Protein AF-A0A7C5JIE6-F1 (afdb_monomer_lite)

pLDDT: mean 87.82, std 13.67, range [27.36, 98.5]

Foldseek 3Di:
DDDPDPQKDWPDDDQAEAAFFKDKTKMKGQAPQPFDWDWDFDDPFAFPDNFFDWDDDPGMIMGITIGHHRDQKDKRGWTFIDRPNDTDTDDIDIHGYHYDPDDPFDQQKDFPDKDFPDKDWDDPDPWKIKIKTKMKTFSMSCQSGDGNQFPDKGWPPWDDDHRIIITIIMTIHTD

Sequence (175 aa):
MRIFSTEIEYSFVPKQVYKNQVFPISFLSRSSLNGHIIFKFAGDKSPVLKTPVIINDGAKTFYTFYFKTDNPLFQIPSVTIDINGKDTILDSIEIPVKELPKRDNFSGVIASGLKIKSYQASVYDEKTNLVAMLIEAHDANLEDIYIPDALKDGIENIKRTGSRIEGNYYIVLPA

Secondary structure (DSSP, 8-state):
------SEEEEE--S-EETT-EEEEEEEE-S---S--EEEE-SS---SSSS-EEEEETTEEEEEEEEE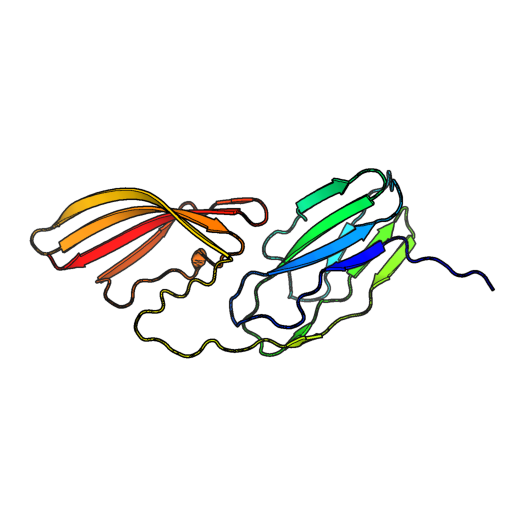--SSEEEPPPEEEEETTEEEEEPP-EEEEEPPPP-TT--S---SEEEEEEEEEEEEETTEEEEEEEEEEES--GGG---TT-SEEEEEEEEEETTEEEEEEEEEEE-

Radius of gyration: 20.32 Å; chains: 1; bounding box: 45×26×70 Å

Structure (mmCIF, N/CA/C/O backbone):
data_AF-A0A7C5JIE6-F1
#
_entry.id   AF-A0A7C5JIE6-F1
#
loop_
_atom_site.group_PDB
_atom_site.id
_atom_site.type_symbol
_atom_site.label_atom_id
_atom_site.label_alt_id
_atom_site.label_comp_id
_atom_site.label_asym_id
_atom_site.label_entity_id
_atom_site.label_seq_id
_atom_site.pdbx_PDB_ins_code
_atom_site.Cartn_x
_atom_site.Cartn_y
_atom_site.Cartn_z
_atom_site.occupancy
_atom_site.B_iso_or_equiv
_atom_site.auth_seq_id
_atom_site.auth_comp_id
_atom_site.auth_asym_id
_atom_site.auth_atom_id
_atom_site.pdbx_PDB_model_num
ATOM 1 N N . MET A 1 1 ? 20.794 -6.183 -39.414 1.00 32.38 1 MET A N 1
ATOM 2 C CA . MET A 1 1 ? 19.725 -6.325 -38.404 1.00 32.38 1 MET A CA 1
ATOM 3 C C . MET A 1 1 ? 20.275 -5.812 -37.077 1.00 32.38 1 MET A C 1
ATOM 5 O O . MET A 1 1 ? 21.081 -6.497 -36.468 1.00 32.38 1 MET A O 1
ATOM 9 N N . ARG A 1 2 ? 19.990 -4.556 -36.704 1.00 27.36 2 ARG A N 1
ATOM 10 C CA . ARG A 1 2 ? 20.431 -3.995 -35.415 1.00 27.36 2 ARG A CA 1
ATOM 11 C C . ARG A 1 2 ? 19.359 -4.319 -34.381 1.00 27.36 2 ARG A C 1
ATOM 13 O O . ARG A 1 2 ? 18.253 -3.804 -34.475 1.00 27.36 2 ARG A O 1
ATOM 20 N N . ILE A 1 3 ? 19.689 -5.207 -33.453 1.00 30.55 3 ILE A N 1
ATOM 21 C CA . ILE A 1 3 ? 18.894 -5.463 -32.255 1.00 30.55 3 ILE A CA 1
ATOM 22 C C . ILE A 1 3 ? 19.140 -4.255 -31.347 1.00 30.55 3 ILE A C 1
ATOM 24 O O . ILE A 1 3 ? 20.238 -4.105 -30.816 1.00 30.55 3 ILE A O 1
ATOM 28 N N . PHE A 1 4 ? 18.174 -3.344 -31.237 1.00 37.75 4 PHE A N 1
ATOM 29 C CA . PHE A 1 4 ? 18.199 -2.353 -30.166 1.00 37.75 4 PHE A CA 1
ATOM 30 C C . PHE A 1 4 ? 17.829 -3.104 -28.889 1.00 37.75 4 PHE A C 1
ATOM 32 O O . PHE A 1 4 ? 16.677 -3.493 -28.718 1.00 37.75 4 PHE A O 1
ATOM 39 N N . SER A 1 5 ? 18.805 -3.391 -28.027 1.00 46.41 5 SER A N 1
ATOM 40 C CA . SER A 1 5 ? 18.490 -3.811 -26.665 1.00 46.41 5 SER A CA 1
ATOM 41 C C . SER A 1 5 ? 17.765 -2.648 -25.996 1.00 46.41 5 SER A C 1
ATOM 43 O O . SER A 1 5 ? 18.334 -1.560 -25.908 1.00 46.41 5 SER A O 1
ATOM 45 N N . THR A 1 6 ? 16.525 -2.844 -25.562 1.00 58.75 6 THR A N 1
ATOM 46 C CA . THR A 1 6 ? 15.828 -1.879 -24.710 1.00 58.75 6 THR A CA 1
ATOM 47 C C . THR A 1 6 ? 16.687 -1.640 -23.469 1.00 58.75 6 THR A C 1
ATOM 49 O O . THR A 1 6 ? 16.952 -2.570 -22.710 1.00 58.75 6 THR A O 1
ATOM 52 N N . GLU A 1 7 ? 17.196 -0.416 -23.296 1.00 78.38 7 GLU A N 1
ATOM 53 C CA . GLU A 1 7 ? 18.089 -0.070 -22.176 1.00 78.38 7 GLU A CA 1
ATOM 54 C C . GLU A 1 7 ? 17.378 -0.175 -20.822 1.00 78.38 7 GLU A C 1
ATOM 56 O O . GLU A 1 7 ? 18.027 -0.379 -19.793 1.00 78.38 7 GLU A O 1
ATOM 61 N N . ILE A 1 8 ? 16.044 -0.095 -20.852 1.00 83.75 8 ILE A N 1
ATOM 62 C CA . ILE A 1 8 ? 15.164 -0.265 -19.706 1.00 83.75 8 ILE A CA 1
ATOM 63 C C . ILE A 1 8 ? 14.105 -1.316 -20.019 1.00 83.75 8 ILE A C 1
ATOM 65 O O . ILE A 1 8 ? 13.541 -1.339 -21.110 1.00 83.75 8 ILE A O 1
ATOM 69 N N . GLU A 1 9 ? 13.818 -2.168 -19.044 1.00 87.88 9 GLU A N 1
ATOM 70 C CA . GLU A 1 9 ? 12.799 -3.214 -19.121 1.00 87.88 9 GLU A CA 1
ATOM 71 C C . GLU A 1 9 ? 12.052 -3.347 -17.787 1.00 87.88 9 GLU A C 1
ATOM 73 O O . GLU A 1 9 ? 12.505 -2.853 -16.751 1.00 87.88 9 GLU A O 1
ATOM 78 N N . TYR A 1 10 ? 10.924 -4.055 -17.786 1.00 90.75 10 TYR A N 1
ATOM 79 C CA . TYR A 1 10 ? 10.286 -4.482 -16.543 1.00 90.75 10 TYR A CA 1
ATOM 80 C C . TYR A 1 10 ? 11.173 -5.500 -15.817 1.00 90.75 10 TYR A C 1
ATOM 82 O O . TYR A 1 10 ? 11.516 -6.541 -16.372 1.00 90.75 10 TYR A O 1
ATOM 90 N N . SER A 1 11 ? 11.509 -5.229 -14.556 1.00 93.38 11 SER A N 1
ATOM 91 C CA . SER A 1 11 ? 12.209 -6.182 -13.683 1.00 93.38 11 SER A CA 1
ATOM 92 C C . SER A 1 11 ? 11.286 -6.873 -12.694 1.00 93.38 11 SER A C 1
ATOM 94 O O . SER A 1 11 ? 11.558 -8.003 -12.290 1.00 93.38 11 SER A O 1
ATOM 96 N N . PHE A 1 12 ? 10.180 -6.223 -12.330 1.00 95.06 12 PHE A N 1
ATOM 97 C CA . PHE A 1 12 ? 9.146 -6.827 -11.508 1.00 95.06 12 PHE A CA 1
ATOM 98 C C . PHE A 1 12 ? 7.767 -6.288 -11.877 1.00 95.06 12 PHE A C 1
ATOM 100 O O . PHE A 1 12 ? 7.527 -5.080 -11.847 1.00 95.06 12 PHE A O 1
ATOM 107 N N . VAL A 1 13 ? 6.854 -7.212 -12.167 1.00 94.62 13 VAL A N 1
ATOM 108 C CA . VAL A 1 13 ? 5.422 -6.958 -12.328 1.00 94.62 13 VAL A CA 1
ATOM 109 C C . VAL A 1 13 ? 4.680 -8.072 -11.588 1.00 94.62 13 VAL A C 1
ATOM 111 O O . VAL A 1 13 ? 4.937 -9.250 -11.864 1.00 94.62 13 VAL A O 1
ATOM 114 N N . PRO A 1 14 ? 3.786 -7.757 -10.635 1.00 95.44 14 PRO A N 1
ATOM 115 C CA . PRO A 1 14 ? 3.019 -8.789 -9.960 1.00 95.44 14 PRO A CA 1
ATOM 116 C C . PRO A 1 14 ? 2.077 -9.470 -10.958 1.00 95.44 14 PRO A C 1
ATOM 118 O O . PRO A 1 14 ? 1.434 -8.818 -11.773 1.00 95.44 14 PRO A O 1
ATOM 121 N N . LYS A 1 15 ? 1.964 -10.799 -10.876 1.00 95.31 15 LYS A N 1
ATOM 122 C CA . LYS A 1 15 ? 1.050 -11.577 -11.736 1.00 95.31 15 LYS A CA 1
ATOM 123 C C . LYS A 1 15 ? -0.426 -11.365 -11.389 1.00 95.31 15 LYS A C 1
ATOM 125 O O . LYS A 1 15 ? -1.296 -11.681 -12.189 1.00 95.31 15 LYS A O 1
ATOM 130 N N . GLN A 1 16 ? -0.692 -10.921 -10.165 1.00 95.62 16 GLN A N 1
ATOM 131 C CA . GLN A 1 16 ? -2.011 -10.657 -9.607 1.00 95.62 16 GLN A CA 1
ATOM 132 C C . GLN A 1 16 ? -1.834 -9.758 -8.382 1.00 95.62 16 GLN A C 1
ATOM 134 O O . GLN A 1 16 ? -0.839 -9.889 -7.664 1.00 95.62 16 GLN A O 1
ATOM 139 N N . VAL A 1 17 ? -2.816 -8.905 -8.110 1.00 96.75 17 VAL A N 1
ATOM 140 C CA . VAL A 1 17 ? -2.904 -8.102 -6.882 1.00 96.75 17 VAL A CA 1
ATOM 141 C C . VAL A 1 17 ? -4.310 -8.196 -6.286 1.00 96.75 17 VAL A C 1
ATOM 143 O O . VAL A 1 17 ? -5.216 -8.766 -6.902 1.00 96.75 17 VAL A O 1
ATOM 146 N N . TYR A 1 18 ? -4.501 -7.672 -5.079 1.00 96.62 18 TYR A N 1
ATOM 147 C CA . TYR A 1 18 ? -5.815 -7.545 -4.455 1.00 96.62 18 TYR A CA 1
ATOM 148 C C . TYR A 1 18 ? -6.343 -6.113 -4.533 1.00 96.62 18 TYR A C 1
ATOM 150 O O . TYR A 1 18 ? -5.576 -5.153 -4.598 1.00 96.62 18 TYR A O 1
ATOM 158 N N . LYS A 1 19 ? -7.668 -5.969 -4.511 1.00 95.81 19 LYS A N 1
ATOM 159 C CA . LYS A 1 19 ? -8.341 -4.670 -4.449 1.00 95.81 19 LYS A CA 1
ATOM 160 C C . LYS A 1 19 ? -7.792 -3.851 -3.276 1.00 95.81 19 LYS A C 1
ATOM 162 O O . LYS A 1 19 ? -7.696 -4.372 -2.168 1.00 95.81 19 LYS A O 1
ATOM 167 N N . ASN A 1 20 ? -7.437 -2.593 -3.530 1.00 95.19 20 ASN A N 1
ATOM 168 C CA . ASN A 1 20 ? -6.828 -1.650 -2.580 1.00 95.19 20 ASN A CA 1
ATOM 169 C C . ASN A 1 20 ? -5.442 -2.038 -2.039 1.00 95.19 20 ASN A C 1
ATOM 171 O O . ASN A 1 20 ? -4.873 -1.281 -1.256 1.00 95.19 20 ASN A O 1
ATOM 175 N N . GLN A 1 21 ? -4.848 -3.145 -2.488 1.00 96.31 21 GLN A N 1
ATOM 176 C CA . GLN A 1 21 ? -3.467 -3.471 -2.155 1.00 96.31 21 GLN A CA 1
ATOM 177 C C . GLN A 1 21 ? -2.528 -2.404 -2.729 1.00 96.31 21 GLN A C 1
ATOM 179 O O . GLN A 1 21 ? -2.666 -2.009 -3.889 1.00 96.31 21 GLN A O 1
ATOM 184 N N . VAL A 1 22 ? -1.535 -1.986 -1.940 1.00 96.38 22 VAL A N 1
ATOM 185 C CA . VAL A 1 22 ? -0.382 -1.248 -2.463 1.00 96.38 22 VAL A CA 1
ATOM 186 C C . VAL A 1 22 ? 0.646 -2.256 -2.972 1.00 96.38 22 VAL A C 1
ATOM 188 O O . VAL A 1 22 ? 1.036 -3.171 -2.251 1.00 96.38 22 VAL A O 1
ATOM 191 N N . PHE A 1 23 ? 1.082 -2.119 -4.222 1.00 95.62 23 PHE A N 1
ATOM 192 C CA . PHE A 1 23 ? 2.005 -3.070 -4.846 1.00 95.62 23 PHE A CA 1
ATOM 193 C C . PHE A 1 23 ? 3.096 -2.373 -5.668 1.00 95.62 23 PHE A C 1
ATOM 195 O O . PHE A 1 23 ? 2.838 -1.323 -6.266 1.00 95.62 23 PHE A O 1
ATOM 202 N N . PRO A 1 24 ? 4.315 -2.942 -5.718 1.00 95.56 24 PRO A N 1
ATOM 203 C CA . PRO A 1 24 ? 5.405 -2.386 -6.501 1.00 95.56 24 PRO A CA 1
ATOM 204 C C . PRO A 1 24 ? 5.348 -2.833 -7.966 1.00 95.56 24 PRO A C 1
ATOM 206 O O . PRO A 1 24 ? 4.985 -3.966 -8.280 1.00 95.56 24 PRO A O 1
ATOM 209 N N . ILE A 1 25 ? 5.791 -1.952 -8.856 1.00 93.81 25 ILE A N 1
ATOM 210 C CA . ILE A 1 25 ? 6.228 -2.269 -10.217 1.00 93.81 25 ILE A CA 1
ATOM 211 C C . ILE A 1 25 ? 7.638 -1.704 -10.368 1.00 93.81 25 ILE A C 1
ATOM 213 O O . ILE A 1 25 ? 7.869 -0.523 -10.082 1.00 93.81 25 ILE A O 1
ATOM 217 N N . SER A 1 26 ? 8.572 -2.542 -10.813 1.00 94.00 26 SER A N 1
ATOM 218 C CA . SER A 1 26 ? 9.981 -2.174 -10.937 1.00 94.00 26 SER A CA 1
ATOM 219 C C . SER A 1 26 ? 10.455 -2.236 -12.381 1.00 94.00 26 SER A C 1
ATOM 221 O O . SER A 1 26 ? 10.139 -3.163 -13.130 1.00 94.00 26 SER A O 1
ATOM 223 N N . PHE A 1 27 ? 11.273 -1.254 -12.735 1.00 91.44 27 PHE A N 1
ATOM 224 C CA . PHE A 1 27 ? 11.960 -1.132 -14.013 1.00 91.44 27 PHE A CA 1
ATOM 225 C C . PHE A 1 27 ? 13.461 -1.269 -13.776 1.00 91.44 27 PHE A C 1
ATOM 227 O O . PHE A 1 27 ? 13.975 -0.763 -12.779 1.00 91.44 27 PHE A O 1
ATOM 234 N N . LEU A 1 28 ? 14.165 -1.965 -14.661 1.00 90.50 28 LEU A N 1
ATOM 235 C CA . LEU A 1 28 ? 15.612 -2.151 -14.612 1.00 90.50 28 LEU A CA 1
ATOM 236 C C . LEU A 1 28 ? 16.264 -1.415 -15.774 1.00 90.50 28 LEU A C 1
ATOM 238 O O . LEU A 1 28 ? 15.960 -1.714 -16.921 1.00 90.50 28 LEU A O 1
ATOM 242 N N . SER A 1 29 ? 17.205 -0.529 -15.458 1.00 87.50 29 SER A N 1
ATOM 243 C CA . SER A 1 29 ? 18.197 0.000 -16.393 1.00 87.50 29 SER A CA 1
ATOM 244 C C . SER A 1 29 ? 19.484 -0.818 -16.293 1.00 87.50 29 SER A C 1
ATOM 246 O O . SER A 1 29 ? 20.013 -0.989 -15.192 1.00 87.50 29 SER A O 1
ATOM 248 N N . ARG A 1 30 ? 19.993 -1.335 -17.420 1.00 77.69 30 ARG A N 1
ATOM 249 C CA . ARG A 1 30 ? 21.205 -2.190 -17.471 1.00 77.69 30 ARG A CA 1
ATOM 250 C C . ARG A 1 30 ? 22.501 -1.444 -17.798 1.00 77.69 30 ARG A C 1
ATOM 252 O O . ARG A 1 30 ? 23.564 -2.063 -17.827 1.00 77.69 30 ARG A O 1
ATOM 259 N N . SER A 1 31 ? 22.422 -0.148 -18.059 1.00 67.50 31 SER A N 1
ATOM 260 C CA . SER A 1 31 ? 23.573 0.722 -18.275 1.00 67.50 31 SER A CA 1
ATOM 261 C C . SER A 1 31 ? 23.658 1.757 -17.159 1.00 67.50 31 SER A C 1
ATOM 263 O O . SER A 1 31 ? 22.644 2.160 -16.581 1.00 67.50 31 SER A O 1
ATOM 265 N N . SER A 1 32 ? 24.882 2.221 -16.885 1.00 58.47 32 SER A N 1
ATOM 266 C CA . SER A 1 32 ? 25.133 3.458 -16.145 1.00 58.47 32 SER A CA 1
ATOM 267 C C . SER A 1 32 ? 24.602 4.634 -16.971 1.00 58.47 32 SER A C 1
ATOM 269 O O . SER A 1 32 ? 25.358 5.345 -17.640 1.00 58.47 32 SER A O 1
ATOM 271 N N . LEU A 1 33 ? 23.281 4.791 -17.015 1.00 60.06 33 LEU A N 1
ATOM 272 C CA . LEU A 1 33 ? 22.646 5.943 -17.623 1.00 60.06 33 LEU A CA 1
ATOM 273 C C . LEU A 1 33 ? 22.923 7.122 -16.695 1.00 60.06 33 LEU A C 1
ATOM 275 O O . LEU A 1 33 ? 22.199 7.367 -15.740 1.00 60.06 33 LEU A O 1
ATOM 279 N N . ASN A 1 34 ? 23.975 7.880 -17.004 1.00 52.69 34 ASN A N 1
ATOM 280 C CA . ASN A 1 34 ? 24.242 9.192 -16.403 1.00 52.69 34 ASN A CA 1
ATOM 281 C C . ASN A 1 34 ? 23.208 10.257 -16.848 1.00 52.69 34 ASN A C 1
ATOM 283 O O . ASN A 1 34 ? 23.457 11.452 -16.717 1.00 52.69 34 ASN A O 1
ATOM 287 N N . GLY A 1 35 ? 22.088 9.833 -17.441 1.00 54.56 35 GLY A N 1
ATOM 288 C CA . GLY A 1 35 ? 21.060 10.681 -18.031 1.00 54.56 35 GLY A CA 1
ATOM 289 C C . GLY A 1 35 ? 19.824 10.804 -17.145 1.00 54.56 35 GLY A C 1
ATOM 290 O O . GLY A 1 35 ? 19.541 9.958 -16.296 1.00 54.56 35 GLY A O 1
ATOM 291 N N . HIS A 1 36 ? 19.066 11.875 -17.366 1.00 63.53 36 HIS A N 1
ATOM 292 C CA . HIS A 1 36 ? 17.771 12.088 -16.732 1.00 63.53 36 HIS A CA 1
ATOM 293 C C . HIS A 1 36 ? 16.739 11.104 -17.290 1.00 63.53 36 HIS A C 1
ATOM 295 O O . HIS A 1 36 ? 16.263 11.290 -18.402 1.00 63.53 36 HIS A O 1
ATOM 301 N N . ILE A 1 37 ? 16.374 10.088 -16.506 1.00 74.62 37 ILE A N 1
ATOM 302 C CA . ILE A 1 37 ? 15.275 9.177 -16.837 1.00 74.62 37 ILE A CA 1
ATOM 303 C C . ILE A 1 37 ? 13.978 9.764 -16.291 1.00 74.62 37 ILE A C 1
ATOM 305 O O . ILE A 1 37 ? 13.812 9.908 -15.076 1.00 74.62 37 ILE A O 1
ATOM 309 N N . ILE A 1 38 ? 13.048 10.097 -17.182 1.00 78.88 38 ILE A N 1
ATOM 310 C CA . ILE A 1 38 ? 11.727 10.606 -16.807 1.00 78.88 38 ILE A CA 1
ATOM 311 C C . ILE A 1 38 ? 10.688 9.541 -17.130 1.00 78.88 38 ILE A C 1
ATOM 313 O O . ILE A 1 38 ? 10.534 9.161 -18.285 1.00 78.88 38 ILE A O 1
ATOM 317 N N . PHE A 1 39 ? 9.951 9.101 -16.111 1.00 81.75 39 PHE A N 1
ATOM 318 C CA . PHE A 1 39 ? 8.813 8.200 -16.263 1.00 81.75 39 PHE A CA 1
ATOM 319 C C . PHE A 1 39 ? 7.541 9.027 -16.431 1.00 81.75 39 PHE A C 1
ATOM 321 O O . PHE A 1 39 ? 7.144 9.754 -15.517 1.00 81.75 39 PHE A O 1
ATOM 328 N N . LYS A 1 40 ? 6.892 8.916 -17.590 1.00 82.12 40 LYS A N 1
ATOM 329 C CA . LYS A 1 40 ? 5.571 9.508 -17.829 1.00 82.12 40 LYS A CA 1
ATOM 330 C C . LYS A 1 40 ? 4.542 8.388 -17.899 1.00 82.12 40 LYS A C 1
ATOM 332 O O . LYS A 1 40 ? 4.607 7.562 -18.803 1.00 82.12 40 LYS A O 1
ATOM 337 N N . PHE A 1 41 ? 3.618 8.367 -16.944 1.00 80.25 41 PHE A N 1
ATOM 338 C CA . PHE A 1 41 ? 2.499 7.428 -16.911 1.00 80.25 41 PHE A CA 1
ATOM 339 C C . PHE A 1 41 ? 1.288 8.076 -17.587 1.00 80.25 41 PHE A C 1
ATOM 341 O O . PHE A 1 41 ? 0.885 9.174 -17.207 1.00 80.25 41 PHE A O 1
ATOM 348 N N . ALA A 1 42 ? 0.738 7.429 -18.613 1.00 69.12 42 ALA A N 1
ATOM 349 C CA . ALA A 1 42 ? -0.447 7.916 -19.316 1.00 69.12 42 ALA A CA 1
ATOM 350 C C . ALA A 1 42 ? -1.743 7.777 -18.483 1.00 69.12 42 ALA A C 1
ATOM 352 O O . ALA A 1 42 ? -1.948 6.777 -17.794 1.00 69.12 42 ALA A O 1
ATOM 353 N N . GLY A 1 43 ? -2.654 8.746 -18.624 1.00 68.31 43 GLY A N 1
ATOM 354 C CA . GLY A 1 43 ? -3.992 8.726 -18.017 1.00 68.31 43 GLY A CA 1
ATOM 355 C C . GLY A 1 43 ? -4.025 9.039 -16.516 1.00 68.31 43 GLY A C 1
ATOM 356 O O . GLY A 1 43 ? -3.072 9.570 -15.951 1.00 68.31 43 GLY A O 1
ATOM 357 N N . ASP A 1 44 ? -5.137 8.688 -15.865 1.00 70.12 44 ASP A N 1
ATOM 358 C CA . ASP A 1 44 ? -5.403 9.038 -14.456 1.00 70.12 44 ASP A CA 1
ATOM 359 C C . ASP A 1 44 ? -4.731 8.082 -13.453 1.00 70.12 44 ASP A C 1
ATOM 361 O O . ASP A 1 44 ? -4.728 8.316 -12.242 1.00 70.12 44 ASP A O 1
ATOM 365 N N . LYS A 1 45 ? -4.141 6.982 -13.941 1.00 73.62 45 LYS A N 1
ATOM 366 C CA . LYS A 1 45 ? -3.468 5.975 -13.113 1.00 73.62 45 LYS A CA 1
ATOM 367 C C . LYS A 1 45 ? -2.056 6.443 -12.767 1.00 73.62 45 LYS A C 1
ATOM 369 O O . LYS A 1 45 ? -1.088 6.115 -13.448 1.00 73.62 45 LYS A O 1
ATOM 374 N N . SER A 1 46 ? -1.947 7.203 -11.684 1.00 78.62 46 SER A N 1
ATOM 375 C CA . SER A 1 46 ? -0.664 7.648 -11.138 1.00 78.62 46 SER A CA 1
ATOM 376 C C . SER A 1 46 ? -0.171 6.733 -10.010 1.00 78.62 46 SER A C 1
ATOM 378 O O . SER A 1 46 ? -0.981 6.203 -9.246 1.00 78.62 46 SER A O 1
ATOM 380 N N . PRO A 1 47 ? 1.153 6.560 -9.860 1.00 88.25 47 PRO A N 1
ATOM 381 C CA . PRO A 1 47 ? 1.722 5.926 -8.679 1.00 88.25 47 PRO A CA 1
ATOM 382 C C . PRO A 1 47 ? 1.304 6.636 -7.379 1.00 88.25 47 PRO A C 1
ATOM 384 O O . PRO A 1 47 ? 1.171 7.860 -7.341 1.00 88.25 47 PRO A O 1
ATOM 387 N N . VAL A 1 48 ? 1.214 5.877 -6.284 1.00 90.06 48 VAL A N 1
ATOM 388 C CA . VAL A 1 48 ? 1.028 6.378 -4.909 1.00 90.06 48 VAL A CA 1
ATOM 389 C C . VAL A 1 48 ? 2.153 7.347 -4.526 1.00 90.06 48 VAL A C 1
ATOM 391 O O . VAL A 1 48 ? 1.927 8.331 -3.827 1.00 90.06 48 VAL A O 1
ATOM 394 N N . LEU A 1 49 ? 3.372 7.086 -5.009 1.00 84.56 49 LEU A N 1
ATOM 395 C CA . LEU A 1 49 ? 4.529 7.970 -4.872 1.00 84.56 49 LEU A CA 1
ATOM 396 C C . LEU A 1 49 ? 4.938 8.503 -6.242 1.00 84.56 49 LEU A C 1
ATOM 398 O O . LEU A 1 49 ? 5.342 7.730 -7.107 1.00 84.56 49 LEU A O 1
ATOM 402 N N . LYS A 1 50 ? 4.900 9.829 -6.422 1.00 83.94 50 LYS A N 1
ATOM 403 C CA . LYS A 1 50 ? 5.254 10.477 -7.699 1.00 83.94 50 LYS A CA 1
ATOM 404 C C . LYS A 1 50 ? 6.683 10.172 -8.159 1.00 83.94 50 LYS A C 1
ATOM 406 O O . LYS A 1 50 ? 6.952 10.191 -9.355 1.00 83.94 50 LYS A O 1
ATOM 411 N N . THR A 1 51 ? 7.591 9.915 -7.221 1.00 87.06 51 THR A N 1
ATOM 412 C CA . THR A 1 51 ? 8.985 9.568 -7.498 1.00 87.06 51 THR A CA 1
ATOM 413 C C . THR A 1 51 ? 9.246 8.094 -7.189 1.00 87.06 51 THR A C 1
ATOM 415 O O . THR A 1 51 ? 8.727 7.578 -6.193 1.00 87.06 51 THR A O 1
ATOM 418 N N . PRO A 1 52 ? 10.061 7.405 -8.006 1.00 91.31 52 PRO A N 1
ATOM 419 C CA . PRO A 1 52 ? 10.404 6.020 -7.740 1.00 91.31 52 PRO A CA 1
ATOM 420 C C . PRO A 1 52 ? 11.354 5.904 -6.552 1.00 91.31 52 PRO A C 1
ATOM 422 O O . PRO A 1 52 ? 12.169 6.790 -6.286 1.00 91.31 52 PRO A O 1
ATOM 425 N N . VAL A 1 53 ? 11.320 4.748 -5.899 1.00 93.06 53 VAL A N 1
ATOM 426 C CA . VAL A 1 53 ? 12.448 4.278 -5.096 1.00 93.06 53 VAL A CA 1
ATOM 427 C C . VAL A 1 53 ? 13.542 3.829 -6.054 1.00 93.06 53 VAL A C 1
ATOM 429 O O . VAL A 1 53 ? 13.296 2.979 -6.912 1.00 93.06 53 VAL A O 1
ATOM 432 N N . ILE A 1 54 ? 14.735 4.401 -5.903 1.00 91.94 54 ILE A N 1
ATOM 433 C CA . ILE A 1 54 ? 15.888 4.117 -6.758 1.00 91.94 54 ILE A CA 1
ATOM 434 C C . ILE A 1 54 ? 16.887 3.268 -5.977 1.00 91.94 54 ILE A C 1
ATOM 436 O O . ILE A 1 54 ? 17.328 3.668 -4.899 1.00 91.94 54 ILE A O 1
ATOM 440 N N . ILE A 1 55 ? 17.250 2.108 -6.523 1.00 91.06 55 ILE A N 1
ATOM 441 C CA . ILE A 1 55 ? 18.276 1.219 -5.963 1.00 91.06 55 ILE A CA 1
ATOM 442 C C . ILE A 1 55 ? 19.351 0.995 -7.022 1.00 91.06 55 ILE A C 1
ATOM 444 O O . ILE A 1 55 ? 19.046 0.562 -8.131 1.00 91.06 55 ILE A O 1
ATOM 448 N N . ASN A 1 56 ? 20.605 1.269 -6.667 1.00 90.69 56 ASN A N 1
ATOM 449 C CA . ASN A 1 56 ? 21.763 0.993 -7.514 1.00 90.69 56 ASN A CA 1
ATOM 450 C C . ASN A 1 56 ? 22.424 -0.315 -7.070 1.00 90.69 56 ASN A C 1
ATOM 452 O O . ASN A 1 56 ? 22.747 -0.472 -5.894 1.00 90.69 56 ASN A O 1
ATOM 456 N N . ASP A 1 57 ? 22.643 -1.222 -8.017 1.00 87.25 57 ASP A N 1
ATOM 457 C CA . ASP A 1 57 ? 23.293 -2.519 -7.827 1.00 87.25 57 ASP A CA 1
ATOM 458 C C . ASP A 1 57 ? 24.352 -2.723 -8.923 1.00 87.25 57 ASP A C 1
ATOM 460 O O . ASP A 1 57 ? 24.091 -3.234 -10.017 1.00 87.25 57 ASP A O 1
ATOM 464 N N . GLY A 1 58 ? 25.562 -2.223 -8.662 1.00 86.06 58 GLY A N 1
ATOM 465 C CA . GLY A 1 58 ? 26.649 -2.209 -9.639 1.00 86.06 58 GLY A CA 1
ATOM 466 C C . GLY A 1 58 ? 26.291 -1.394 -10.886 1.00 86.06 58 GLY A C 1
ATOM 467 O O . GLY A 1 58 ? 26.073 -0.190 -10.806 1.00 86.06 58 GLY A O 1
ATOM 468 N N . ALA A 1 59 ? 26.242 -2.055 -12.046 1.00 85.12 59 ALA A N 1
ATOM 469 C CA . ALA A 1 59 ? 25.879 -1.437 -13.328 1.00 85.12 59 ALA A CA 1
ATOM 470 C C . ALA A 1 59 ? 24.359 -1.370 -13.578 1.00 85.12 59 ALA A C 1
ATOM 472 O O . ALA A 1 59 ? 23.931 -0.948 -14.652 1.00 85.12 59 ALA A O 1
ATOM 473 N N . LYS A 1 60 ? 23.549 -1.836 -12.622 1.00 87.62 60 LYS A N 1
ATOM 474 C CA . LYS A 1 60 ? 22.093 -1.878 -12.723 1.00 87.62 60 LYS A CA 1
ATOM 475 C C . LYS A 1 60 ? 21.471 -0.816 -11.833 1.00 87.62 60 LYS A C 1
ATOM 477 O O . LYS A 1 60 ? 21.867 -0.663 -10.678 1.00 87.62 60 LYS A O 1
ATOM 482 N N . THR A 1 61 ? 20.432 -0.165 -12.336 1.00 89.69 61 THR A N 1
ATOM 483 C CA . THR A 1 61 ? 19.592 0.725 -11.530 1.00 89.69 61 THR A CA 1
ATOM 484 C C . THR A 1 61 ? 18.145 0.275 -11.613 1.00 89.69 61 THR A C 1
ATOM 486 O O . THR A 1 61 ? 17.600 0.082 -12.701 1.00 89.69 61 THR A O 1
ATOM 489 N N . PHE A 1 62 ? 17.520 0.109 -10.453 1.00 91.75 62 PHE A N 1
ATOM 490 C CA . PHE A 1 62 ? 16.119 -0.254 -10.315 1.00 91.75 62 PHE A CA 1
ATOM 491 C C . PHE A 1 62 ? 15.298 0.972 -9.941 1.00 91.75 62 PHE A C 1
ATOM 493 O O . PHE A 1 62 ? 15.606 1.649 -8.962 1.00 91.75 62 PHE A O 1
ATOM 500 N N . TYR A 1 63 ? 14.223 1.210 -10.684 1.00 92.19 63 TYR A N 1
ATOM 501 C CA . TYR A 1 63 ? 13.236 2.250 -10.411 1.00 92.19 63 TYR A CA 1
ATOM 502 C C . TYR A 1 63 ? 11.937 1.568 -10.011 1.00 92.19 63 TYR A C 1
ATOM 504 O O . TYR A 1 63 ? 11.327 0.886 -10.830 1.00 92.19 63 TYR A O 1
ATOM 512 N N . THR A 1 64 ? 11.521 1.717 -8.757 1.00 94.06 64 THR A N 1
ATOM 513 C CA . THR A 1 64 ? 10.310 1.070 -8.240 1.00 94.06 64 THR A CA 1
ATOM 514 C C . THR A 1 64 ? 9.248 2.101 -7.914 1.00 94.06 64 THR A C 1
ATOM 516 O O . THR A 1 64 ? 9.448 2.966 -7.062 1.00 94.06 64 THR A O 1
ATOM 519 N N . PHE A 1 65 ? 8.101 1.972 -8.567 1.00 93.44 65 PHE A N 1
ATOM 520 C CA . PHE A 1 65 ? 6.904 2.753 -8.292 1.00 93.44 65 PHE A CA 1
ATOM 521 C C . PHE A 1 65 ? 5.887 1.890 -7.556 1.00 93.44 65 PHE A C 1
ATOM 523 O O . PHE A 1 65 ? 5.803 0.687 -7.787 1.00 93.44 65 PHE A O 1
ATOM 530 N N . TYR A 1 66 ? 5.102 2.516 -6.685 1.00 94.19 66 TYR A N 1
ATOM 531 C CA . TYR A 1 66 ? 4.037 1.847 -5.945 1.00 94.19 66 TYR A CA 1
ATOM 532 C C . TYR A 1 66 ? 2.693 2.292 -6.486 1.00 94.19 66 TYR A C 1
ATOM 534 O O . TYR A 1 66 ? 2.478 3.484 -6.685 1.00 94.19 66 TYR A O 1
ATOM 542 N N . PHE A 1 67 ? 1.790 1.346 -6.693 1.00 93.88 67 PHE A N 1
ATOM 543 C CA . PHE A 1 67 ? 0.452 1.586 -7.212 1.00 93.88 67 PHE A CA 1
ATOM 544 C C . PHE A 1 67 ? -0.591 1.022 -6.259 1.00 93.88 67 PHE A C 1
ATOM 546 O O . PHE A 1 67 ? -0.294 0.157 -5.438 1.00 93.88 67 PHE A O 1
ATOM 553 N N . LYS A 1 68 ? -1.813 1.532 -6.387 1.00 94.19 68 LYS A N 1
ATOM 554 C CA . LYS A 1 68 ? -3.011 1.057 -5.701 1.00 94.19 68 LYS A CA 1
ATOM 555 C C . LYS A 1 68 ? -4.172 1.176 -6.675 1.00 94.19 68 LYS A C 1
ATOM 557 O O . LYS A 1 68 ? -4.239 2.140 -7.437 1.00 94.19 68 LYS A O 1
ATOM 562 N N . THR A 1 69 ? -5.070 0.201 -6.679 1.00 93.19 69 THR A N 1
ATOM 563 C CA . THR A 1 69 ? -6.263 0.259 -7.523 1.00 93.19 69 THR A CA 1
ATOM 564 C C . THR A 1 69 ? -7.413 -0.532 -6.918 1.00 93.19 69 THR A C 1
ATOM 566 O O . THR A 1 69 ? -7.207 -1.505 -6.190 1.00 93.19 69 THR A O 1
ATOM 569 N N . ASP A 1 70 ? -8.625 -0.109 -7.238 1.00 92.44 70 ASP A N 1
ATOM 570 C CA . ASP A 1 70 ? -9.875 -0.791 -6.934 1.00 92.44 70 ASP A CA 1
ATOM 571 C C . ASP A 1 70 ? -10.545 -1.388 -8.188 1.00 92.44 70 ASP A C 1
ATOM 573 O O . ASP A 1 70 ? -11.557 -2.084 -8.077 1.00 92.44 70 ASP A O 1
ATOM 577 N N . ASN A 1 71 ? -9.971 -1.139 -9.371 1.00 92.81 71 ASN A N 1
ATOM 578 C CA . ASN A 1 71 ? -10.454 -1.634 -10.653 1.00 92.81 71 ASN A CA 1
ATOM 579 C C . ASN A 1 71 ? -10.116 -3.131 -10.796 1.00 92.81 71 ASN A C 1
ATOM 581 O O . ASN A 1 71 ? -8.977 -3.502 -10.516 1.00 92.81 71 ASN A O 1
ATOM 585 N N . PRO A 1 72 ? -11.045 -3.991 -11.261 1.00 91.44 72 PRO A N 1
ATOM 586 C CA . PRO A 1 72 ? -10.810 -5.432 -11.434 1.00 91.44 72 PRO A CA 1
ATOM 587 C C . PRO A 1 72 ? -9.654 -5.786 -12.385 1.00 91.44 72 PRO A C 1
ATOM 589 O O . PRO A 1 72 ? -9.117 -6.894 -12.317 1.00 91.44 72 PRO A O 1
ATOM 592 N N . LEU A 1 73 ? -9.256 -4.862 -13.262 1.00 91.56 73 LEU A N 1
ATOM 593 C CA . LEU A 1 73 ? -8.112 -5.025 -14.148 1.00 91.56 73 LEU A CA 1
ATOM 594 C C . LEU A 1 73 ? -7.218 -3.786 -14.078 1.00 91.56 73 LEU A C 1
ATOM 596 O O . LEU A 1 73 ? -7.567 -2.688 -14.532 1.00 91.56 73 LEU A O 1
ATOM 600 N N . PHE A 1 74 ? -6.031 -3.956 -13.505 1.00 91.56 74 PHE A N 1
ATOM 601 C CA . PHE A 1 74 ? -5.031 -2.907 -13.518 1.00 91.56 74 PHE A CA 1
ATOM 602 C C . PHE A 1 74 ? -4.248 -2.987 -14.820 1.00 91.56 74 PHE A C 1
ATOM 604 O O . PHE A 1 74 ? -3.731 -4.033 -15.183 1.00 91.56 74 PHE A O 1
ATOM 611 N N . GLN A 1 75 ? -4.138 -1.862 -15.507 1.00 88.25 75 GLN A N 1
ATOM 612 C CA . GLN A 1 75 ? -3.348 -1.754 -16.719 1.00 88.25 75 GLN A CA 1
ATOM 613 C C . GLN A 1 75 ? -2.197 -0.826 -16.380 1.00 88.25 75 GLN A C 1
ATOM 615 O O . GLN A 1 75 ? -2.449 0.326 -16.010 1.00 88.25 75 GLN A O 1
ATOM 620 N N . ILE A 1 76 ? -0.962 -1.325 -16.463 1.00 82.81 76 ILE A N 1
ATOM 621 C CA . ILE A 1 76 ? 0.213 -0.463 -16.355 1.00 82.81 76 ILE A CA 1
ATOM 622 C C . ILE A 1 76 ? 0.133 0.498 -17.543 1.00 82.81 76 ILE A C 1
ATOM 624 O O . ILE A 1 76 ? 0.111 0.029 -18.689 1.00 82.81 76 ILE A O 1
ATOM 628 N N . PRO A 1 77 ? 0.027 1.816 -17.313 1.00 69.75 77 PRO A N 1
ATOM 629 C CA . PRO A 1 77 ? -0.059 2.745 -18.423 1.00 69.75 77 PRO A CA 1
ATOM 630 C C . PRO A 1 77 ? 1.264 2.733 -19.190 1.00 69.75 77 PRO A C 1
ATOM 632 O O . PRO A 1 77 ? 2.318 2.483 -18.601 1.00 69.75 77 PRO A O 1
ATOM 635 N N . SER A 1 78 ? 1.206 2.996 -20.499 1.00 69.75 78 SER A N 1
ATOM 636 C CA . SER A 1 78 ? 2.412 3.123 -21.318 1.00 69.75 78 SER A CA 1
ATOM 637 C C . SER A 1 78 ? 3.376 4.097 -20.655 1.00 69.75 78 SER A C 1
ATOM 639 O O . SER A 1 78 ? 2.994 5.211 -20.287 1.00 69.75 78 SER A O 1
ATOM 641 N N . VAL A 1 79 ? 4.611 3.641 -20.477 1.00 69.62 79 VAL A N 1
ATOM 642 C CA . VAL A 1 79 ? 5.666 4.427 -19.852 1.00 69.62 79 VAL A CA 1
ATOM 643 C C . VAL A 1 79 ? 6.533 4.975 -20.967 1.00 69.62 79 VAL A C 1
ATOM 645 O O . VAL A 1 79 ? 7.261 4.220 -21.612 1.00 69.62 79 VAL A O 1
ATOM 648 N N . THR A 1 80 ? 6.448 6.283 -21.200 1.00 71.44 80 THR A N 1
ATOM 649 C CA . THR A 1 80 ? 7.443 6.970 -22.024 1.00 71.44 80 THR A CA 1
ATOM 650 C C . THR A 1 80 ? 8.652 7.234 -21.157 1.00 71.44 80 THR A C 1
ATOM 652 O O . THR A 1 80 ? 8.541 7.902 -20.124 1.00 71.44 80 THR A O 1
ATOM 655 N N . ILE A 1 81 ? 9.784 6.697 -21.589 1.00 70.38 81 ILE A N 1
ATOM 656 C CA . ILE A 1 81 ? 11.068 6.879 -20.944 1.00 70.38 81 ILE A CA 1
ATOM 657 C C . ILE A 1 81 ? 11.954 7.688 -21.881 1.00 70.38 81 ILE A C 1
ATOM 659 O O . ILE A 1 81 ? 12.389 7.180 -22.913 1.00 70.38 81 ILE A O 1
ATOM 663 N N . ASP A 1 82 ? 12.211 8.935 -21.501 1.00 69.00 82 ASP A N 1
ATOM 664 C CA . ASP A 1 82 ? 13.198 9.778 -22.172 1.00 69.00 82 ASP A CA 1
ATOM 665 C C . ASP A 1 82 ? 14.595 9.383 -21.679 1.00 69.00 82 ASP A C 1
ATOM 667 O O . ASP A 1 82 ? 14.879 9.451 -20.479 1.00 69.00 82 ASP A O 1
ATOM 671 N N . ILE A 1 83 ? 15.450 8.937 -22.600 1.00 69.94 83 ILE A N 1
ATOM 672 C CA . ILE A 1 83 ? 16.875 8.710 -22.361 1.00 69.94 83 ILE A CA 1
ATOM 673 C C . ILE A 1 83 ? 17.653 9.589 -23.339 1.00 69.94 83 ILE A C 1
ATOM 675 O O . ILE A 1 83 ? 17.792 9.265 -24.521 1.00 69.94 83 ILE A O 1
ATOM 679 N N . ASN A 1 84 ? 18.189 10.706 -22.843 1.00 68.44 84 ASN A N 1
ATOM 680 C CA . ASN A 1 84 ? 18.980 11.661 -23.629 1.00 68.44 84 ASN A CA 1
ATOM 681 C C . ASN A 1 84 ? 18.265 12.128 -24.920 1.00 68.44 84 ASN A C 1
ATOM 683 O O . ASN A 1 84 ? 18.892 12.237 -25.977 1.00 68.44 84 ASN A O 1
ATOM 687 N N . GLY A 1 85 ? 16.954 12.380 -24.847 1.00 67.12 85 GLY A N 1
ATOM 688 C CA . GLY A 1 85 ? 16.129 12.855 -25.959 1.00 67.12 85 GLY A CA 1
ATOM 689 C C . GLY A 1 85 ? 15.624 11.757 -26.898 1.00 67.12 85 GLY A C 1
ATOM 690 O O . GLY A 1 85 ? 15.112 12.067 -27.974 1.00 67.12 85 GLY A O 1
ATOM 691 N N . LYS A 1 86 ? 15.782 10.478 -26.532 1.00 73.50 86 LYS A N 1
ATOM 692 C CA . LYS A 1 86 ? 15.155 9.348 -27.226 1.00 73.50 86 LYS A CA 1
ATOM 693 C C . LYS A 1 86 ? 14.098 8.716 -26.341 1.00 73.50 86 LYS A C 1
ATOM 695 O O . LYS A 1 86 ? 14.413 8.210 -25.267 1.00 73.50 86 LYS A O 1
ATOM 700 N N . ASP A 1 87 ? 12.878 8.674 -26.855 1.00 78.38 87 ASP A N 1
ATOM 701 C CA . ASP A 1 87 ? 11.773 8.010 -26.186 1.00 78.38 87 ASP A CA 1
ATOM 702 C C . ASP A 1 87 ? 11.828 6.502 -26.435 1.00 78.38 87 ASP A C 1
ATOM 704 O O . ASP A 1 87 ? 11.815 6.031 -27.575 1.00 78.38 87 ASP A O 1
ATOM 708 N N . THR A 1 88 ? 11.861 5.739 -25.349 1.00 78.12 88 THR A N 1
ATOM 709 C CA . THR A 1 88 ? 11.523 4.315 -25.348 1.00 78.12 88 THR A CA 1
ATOM 710 C C . THR A 1 88 ? 10.136 4.159 -24.746 1.00 78.12 88 THR A C 1
ATOM 712 O O . THR A 1 88 ? 9.839 4.732 -23.698 1.00 78.12 88 THR A O 1
ATOM 715 N N . ILE A 1 89 ? 9.283 3.387 -25.414 1.00 80.50 89 ILE A N 1
ATOM 716 C CA . ILE A 1 89 ? 7.950 3.052 -24.921 1.00 80.50 89 ILE A CA 1
ATOM 717 C C . ILE A 1 89 ? 7.987 1.597 -24.479 1.00 80.50 89 ILE A C 1
ATOM 719 O O . ILE A 1 89 ? 8.403 0.727 -25.242 1.00 80.50 89 ILE A O 1
ATOM 723 N N . LEU A 1 90 ? 7.562 1.348 -23.245 1.00 82.44 90 LEU A N 1
ATOM 724 C CA . LEU A 1 90 ? 7.298 -0.005 -22.774 1.00 82.44 90 LEU A CA 1
ATOM 725 C C . LEU A 1 90 ? 5.833 -0.362 -23.010 1.00 82.44 90 LEU A C 1
ATOM 727 O O . LEU A 1 90 ? 4.938 0.457 -22.766 1.00 82.44 90 LEU A O 1
ATOM 731 N N . ASP A 1 91 ? 5.617 -1.589 -23.483 1.00 80.00 91 ASP A N 1
ATOM 732 C CA . ASP A 1 91 ? 4.284 -2.124 -23.726 1.00 80.00 91 ASP A CA 1
ATOM 733 C C . ASP A 1 91 ? 3.471 -2.177 -22.434 1.00 80.00 91 ASP A C 1
ATOM 735 O O . ASP A 1 91 ? 3.983 -2.439 -21.344 1.00 80.00 91 ASP A O 1
ATOM 739 N N . SER A 1 92 ? 2.171 -1.941 -22.575 1.00 83.00 92 SER A N 1
ATOM 740 C CA . SER A 1 92 ? 1.241 -2.043 -21.461 1.00 83.00 92 SER A CA 1
ATOM 741 C C . SER A 1 92 ? 1.088 -3.499 -21.016 1.00 83.00 92 SER A C 1
ATOM 743 O O . SER A 1 92 ? 0.995 -4.405 -21.843 1.00 83.00 92 SER A O 1
ATOM 745 N N . ILE A 1 93 ? 1.028 -3.718 -19.701 1.00 87.88 93 ILE A N 1
ATOM 746 C CA . ILE A 1 93 ? 0.779 -5.033 -19.105 1.00 87.88 93 ILE A CA 1
ATOM 747 C C . ILE A 1 93 ? -0.499 -4.958 -18.278 1.00 87.88 93 ILE A C 1
ATOM 749 O O . ILE A 1 93 ? -0.700 -4.023 -17.498 1.00 87.88 93 ILE A O 1
ATOM 753 N N . GLU A 1 94 ? -1.347 -5.967 -18.433 1.00 91.88 94 GLU A N 1
ATOM 754 C CA . GLU A 1 94 ? -2.540 -6.151 -17.619 1.00 91.88 94 GLU A CA 1
ATOM 755 C C . GLU A 1 94 ? -2.240 -7.025 -16.398 1.00 91.88 94 GLU A C 1
ATOM 757 O O . GLU A 1 94 ? -1.592 -8.068 -16.487 1.00 91.88 94 GLU A O 1
ATOM 762 N N . ILE A 1 95 ? -2.736 -6.593 -15.244 1.00 94.69 95 ILE A N 1
ATOM 763 C CA . ILE A 1 95 ? -2.596 -7.261 -13.958 1.00 94.69 95 ILE A CA 1
ATOM 764 C C . ILE A 1 95 ? -4.006 -7.507 -13.411 1.00 94.69 95 ILE A C 1
ATOM 766 O O . ILE A 1 95 ? -4.714 -6.549 -13.079 1.00 94.69 95 ILE A O 1
ATOM 770 N N . PRO A 1 96 ? -4.432 -8.774 -13.291 1.00 96.44 96 PRO A N 1
ATOM 771 C CA . PRO A 1 96 ? -5.699 -9.117 -12.664 1.00 96.44 96 PRO A CA 1
ATOM 772 C C . PRO A 1 96 ? -5.753 -8.659 -11.203 1.00 96.44 96 PRO A C 1
ATOM 774 O O . PRO A 1 96 ? -4.816 -8.893 -10.429 1.00 96.44 96 PRO A O 1
ATOM 777 N N . VAL A 1 97 ? -6.882 -8.068 -10.810 1.00 96.88 97 VAL A N 1
ATOM 778 C CA . VAL A 1 97 ? -7.143 -7.616 -9.440 1.00 96.88 97 VAL A CA 1
ATOM 779 C C . VAL A 1 97 ? -8.247 -8.474 -8.840 1.00 96.88 97 VAL A C 1
ATOM 781 O O . VAL A 1 97 ? -9.348 -8.567 -9.381 1.00 96.88 97 VAL A O 1
ATOM 784 N N . LYS A 1 98 ? -7.954 -9.132 -7.718 1.00 96.56 98 LYS A N 1
ATOM 785 C CA . LYS A 1 98 ? -8.921 -9.976 -7.007 1.00 96.56 98 LYS A CA 1
ATOM 786 C C . LYS A 1 98 ? -9.481 -9.285 -5.779 1.00 96.56 98 LYS A C 1
ATOM 788 O O . LYS A 1 98 ? -8.810 -8.495 -5.121 1.00 96.56 98 LYS A O 1
ATOM 793 N N . GLU A 1 99 ? -10.700 -9.651 -5.419 1.00 94.12 99 GLU A N 1
ATOM 794 C CA . GLU A 1 99 ? -11.238 -9.305 -4.110 1.00 94.12 99 GLU A CA 1
ATOM 795 C C . GLU A 1 99 ? -10.692 -10.258 -3.045 1.00 94.12 99 GLU A C 1
ATOM 797 O O . GLU A 1 99 ? -10.481 -11.450 -3.295 1.00 94.12 99 GLU A O 1
ATOM 802 N N . LEU A 1 100 ? -10.451 -9.725 -1.849 1.00 90.62 100 LEU A N 1
ATOM 803 C CA . LEU A 1 100 ? -10.211 -10.561 -0.683 1.00 90.62 100 LEU A CA 1
ATOM 804 C C . LEU A 1 100 ? -11.536 -11.176 -0.213 1.00 90.62 100 LEU A C 1
ATOM 806 O O . LEU A 1 100 ? -12.578 -10.522 -0.296 1.00 90.62 100 LEU A O 1
ATOM 810 N N . PRO A 1 101 ? -11.516 -12.406 0.328 1.00 89.25 101 PRO A N 1
ATOM 811 C CA . PRO A 1 101 ? -12.674 -12.950 1.019 1.00 89.25 101 PRO A CA 1
ATOM 812 C C . PRO A 1 101 ? -13.122 -11.998 2.130 1.00 89.25 101 PRO A C 1
ATOM 814 O O . PRO A 1 101 ? -12.297 -11.539 2.924 1.00 89.25 101 PRO A O 1
ATOM 817 N N . LYS A 1 102 ? -14.426 -11.723 2.199 1.00 84.31 102 LYS A N 1
ATOM 818 C CA . LYS A 1 102 ? -14.996 -10.886 3.258 1.00 84.31 102 LYS A CA 1
ATOM 819 C C . LYS A 1 102 ? -14.762 -11.541 4.619 1.00 84.31 102 LYS A C 1
ATOM 821 O O . LYS A 1 102 ? -14.965 -12.745 4.773 1.00 84.31 102 LYS A O 1
ATOM 826 N N . ARG A 1 103 ? -14.326 -10.741 5.589 1.00 87.69 103 ARG A N 1
ATOM 827 C CA . ARG A 1 103 ? -14.162 -11.133 6.991 1.00 87.69 103 ARG A CA 1
ATOM 828 C C . ARG A 1 103 ? -14.667 -10.003 7.868 1.00 87.69 103 ARG A C 1
ATOM 830 O O . ARG A 1 103 ? -14.32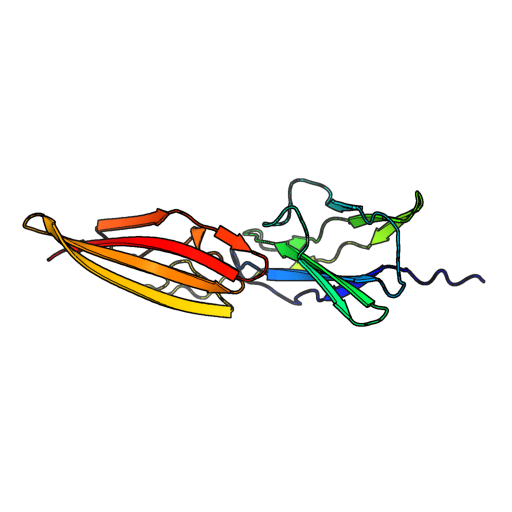9 -8.851 7.609 1.00 87.69 103 ARG A O 1
ATOM 837 N N . ASP A 1 104 ? -15.419 -10.348 8.903 1.00 85.69 104 ASP A N 1
ATOM 838 C CA . ASP A 1 104 ? -16.059 -9.365 9.785 1.00 85.69 104 ASP A CA 1
ATOM 839 C C . ASP A 1 104 ? -15.036 -8.547 10.589 1.00 85.69 104 ASP A C 1
ATOM 841 O O . ASP A 1 104 ? -15.290 -7.406 10.949 1.00 85.69 104 ASP A O 1
ATOM 845 N N . ASN A 1 105 ? -13.839 -9.099 10.804 1.00 87.50 105 ASN A N 1
ATOM 846 C CA . ASN A 1 105 ? -12.744 -8.478 11.548 1.00 87.50 105 ASN A CA 1
ATOM 847 C C . ASN A 1 105 ? -11.624 -7.916 10.652 1.00 87.50 105 ASN A C 1
ATOM 849 O O . ASN A 1 105 ? -10.474 -7.810 11.085 1.00 87.50 105 ASN A O 1
ATOM 853 N N . PHE A 1 106 ? -11.917 -7.614 9.387 1.00 92.75 106 PHE A N 1
ATOM 854 C CA . PHE A 1 106 ? -10.937 -7.010 8.489 1.00 92.75 106 PHE A CA 1
ATOM 855 C C . PHE A 1 106 ? -10.859 -5.497 8.706 1.00 92.75 106 PHE A C 1
ATOM 857 O O . PHE A 1 106 ? -11.865 -4.804 8.611 1.00 92.75 106 PHE A O 1
ATOM 864 N N . SER A 1 107 ? -9.651 -4.984 8.942 1.00 93.94 107 SER A N 1
ATOM 865 C CA . SER A 1 107 ? -9.408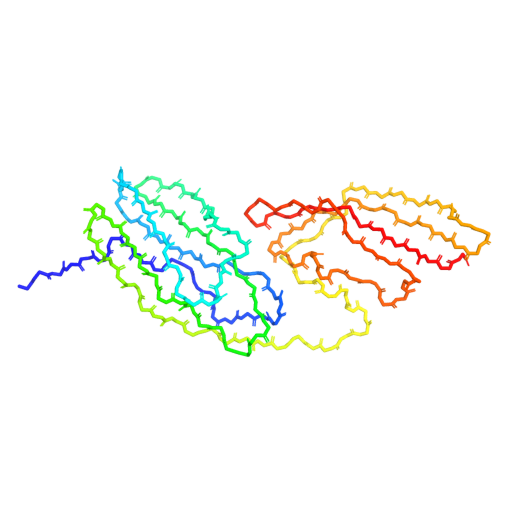 -3.565 9.224 1.00 93.94 107 SER A CA 1
ATOM 866 C C . SER A 1 107 ? -9.250 -2.688 7.979 1.00 93.94 107 SER A C 1
ATOM 868 O O . SER A 1 107 ? -8.759 -1.570 8.076 1.00 93.94 107 SER A O 1
ATOM 870 N N . GLY A 1 108 ? -9.535 -3.213 6.784 1.00 94.44 108 GLY A N 1
ATOM 871 C CA . GLY A 1 108 ? -9.264 -2.519 5.520 1.00 94.44 108 GLY A CA 1
ATOM 872 C C . GLY A 1 108 ? -7.798 -2.562 5.063 1.00 94.44 108 GLY A C 1
ATOM 873 O O . GLY A 1 108 ? -7.524 -2.314 3.889 1.00 94.44 108 GLY A O 1
ATOM 874 N N . VAL A 1 109 ? -6.855 -2.940 5.937 1.00 96.25 109 VAL A N 1
ATOM 875 C CA . VAL A 1 109 ? -5.412 -2.902 5.647 1.00 96.25 109 VAL A CA 1
ATOM 876 C C . VAL A 1 109 ? -4.894 -4.227 5.090 1.00 96.25 109 VAL A C 1
ATOM 878 O O . VAL A 1 109 ? -4.989 -5.282 5.716 1.00 96.25 109 VAL A O 1
ATOM 881 N N . ILE A 1 110 ? -4.242 -4.147 3.937 1.00 96.75 110 ILE A N 1
ATOM 882 C CA . ILE A 1 110 ? -3.413 -5.177 3.319 1.00 96.75 110 ILE A CA 1
ATOM 883 C C . ILE A 1 110 ? -1.970 -4.696 3.423 1.00 96.75 110 ILE A C 1
ATOM 885 O O . ILE A 1 110 ? -1.660 -3.612 2.947 1.00 96.75 110 ILE A O 1
ATOM 889 N N . ALA A 1 111 ? -1.085 -5.488 4.024 1.00 97.38 111 ALA A N 1
ATOM 890 C CA . ALA A 1 111 ? 0.320 -5.135 4.205 1.00 97.38 111 ALA A CA 1
ATOM 891 C C . ALA A 1 111 ? 1.209 -6.377 4.081 1.00 97.38 111 ALA A C 1
ATOM 893 O O . ALA A 1 111 ? 0.786 -7.478 4.440 1.00 97.38 111 ALA A O 1
ATOM 894 N N . SER A 1 112 ? 2.454 -6.202 3.632 1.00 96.38 112 SER A N 1
ATOM 895 C CA . SER A 1 112 ? 3.477 -7.255 3.724 1.00 96.38 112 SER A CA 1
ATOM 896 C C . SER A 1 112 ? 4.010 -7.410 5.154 1.00 96.38 112 SER A C 1
ATOM 898 O O . SER A 1 112 ? 4.463 -8.486 5.540 1.00 96.38 112 SER A O 1
ATOM 900 N N . GLY A 1 113 ? 3.883 -6.362 5.972 1.00 97.25 113 GLY A N 1
ATOM 901 C CA . GLY A 1 113 ? 4.110 -6.395 7.412 1.00 97.25 113 GLY A CA 1
ATOM 902 C C . GLY A 1 113 ? 3.487 -5.183 8.099 1.00 97.25 113 GLY A C 1
ATOM 903 O O . GLY A 1 113 ? 3.431 -4.104 7.513 1.00 97.25 113 GLY A O 1
ATOM 904 N N . LEU A 1 114 ? 3.025 -5.357 9.337 1.00 97.62 114 LEU A N 1
ATOM 905 C CA . LEU A 1 114 ? 2.473 -4.293 10.176 1.00 97.62 114 LEU A CA 1
ATOM 906 C C . LEU A 1 114 ? 2.991 -4.453 11.605 1.00 97.62 114 LEU A C 1
ATOM 908 O O . LEU A 1 114 ? 3.020 -5.557 12.149 1.00 97.62 114 LEU A O 1
ATOM 912 N N . LYS A 1 115 ? 3.400 -3.343 12.214 1.00 97.94 115 LYS A N 1
ATOM 913 C CA . LYS A 1 115 ? 3.953 -3.277 13.561 1.00 97.94 115 LYS A CA 1
ATOM 914 C C . LYS A 1 115 ? 3.385 -2.080 14.314 1.00 97.94 115 LYS A C 1
ATOM 916 O O . LYS A 1 115 ? 3.468 -0.947 13.850 1.00 97.94 115 LYS A O 1
ATOM 921 N N . ILE A 1 116 ? 2.904 -2.325 15.528 1.00 97.81 116 ILE A N 1
ATOM 922 C CA . ILE A 1 116 ? 2.625 -1.268 16.504 1.00 97.81 116 ILE A CA 1
ATOM 923 C C . ILE A 1 116 ? 3.955 -0.918 17.183 1.00 97.81 116 ILE A C 1
ATOM 925 O O . ILE A 1 116 ? 4.597 -1.775 17.795 1.00 97.81 116 ILE A O 1
ATOM 929 N N . LYS A 1 117 ? 4.419 0.321 17.017 1.00 98.12 117 LYS A N 1
ATOM 930 C CA . LYS A 1 117 ? 5.697 0.817 17.552 1.00 98.12 117 LYS A CA 1
ATOM 931 C C . LYS A 1 117 ? 5.563 1.252 19.005 1.00 98.12 117 LYS A C 1
ATOM 933 O O . LYS A 1 117 ? 6.454 0.987 19.806 1.00 98.12 117 LYS A O 1
ATOM 938 N N . SER A 1 118 ? 4.450 1.896 19.325 1.00 98.06 118 SER A N 1
ATOM 939 C CA . SER A 1 118 ? 4.051 2.288 20.671 1.00 98.06 118 SER A CA 1
ATOM 940 C C . SER A 1 118 ? 2.535 2.432 20.718 1.00 98.06 118 SER A C 1
ATOM 942 O O . SER A 1 118 ? 1.888 2.613 19.684 1.00 98.06 118 SER A O 1
ATOM 944 N N . TYR A 1 119 ? 1.975 2.345 21.919 1.00 98.00 119 TYR A N 1
ATOM 945 C CA . TYR A 1 119 ? 0.569 2.626 22.157 1.00 98.00 119 TYR A CA 1
ATOM 946 C C . TYR A 1 119 ? 0.378 3.265 23.530 1.00 98.00 119 TYR A C 1
ATOM 948 O O . TYR A 1 119 ? 1.187 3.068 24.439 1.00 98.00 119 TYR A O 1
ATOM 956 N N . GLN A 1 120 ? -0.705 4.015 23.670 1.00 97.81 120 GLN A N 1
ATOM 957 C CA . GLN A 1 120 ? -1.184 4.561 24.929 1.00 97.81 120 GLN A CA 1
ATOM 958 C C . GLN A 1 120 ? -2.702 4.422 24.970 1.00 97.81 120 GLN A C 1
ATOM 960 O O . GLN A 1 120 ? -3.375 4.693 23.978 1.00 97.81 120 GLN A O 1
ATOM 965 N N . ALA A 1 121 ? -3.226 4.007 26.119 1.00 97.06 121 ALA A N 1
ATOM 966 C CA . ALA A 1 121 ? -4.654 3.993 26.394 1.00 97.06 121 ALA A CA 1
ATOM 967 C C . ALA A 1 121 ? -4.958 4.965 27.538 1.00 97.06 121 ALA A C 1
ATOM 969 O O . ALA A 1 121 ? -4.204 5.042 28.511 1.00 97.06 121 ALA A O 1
ATOM 970 N N . SER A 1 122 ? -6.051 5.708 27.419 1.00 96.56 122 SER A N 1
ATOM 971 C CA . SER A 1 122 ? -6.528 6.637 28.440 1.00 96.56 122 SER A CA 1
ATOM 972 C C . SER A 1 122 ? -8.048 6.695 28.442 1.00 96.56 122 SER A C 1
ATOM 974 O O . SER A 1 122 ? -8.679 6.480 27.410 1.00 96.56 122 SER A O 1
ATOM 976 N N . VAL A 1 123 ? -8.633 7.060 29.579 1.00 96.38 123 VAL A N 1
ATOM 977 C CA . VAL A 1 123 ? -10.050 7.438 29.639 1.00 96.38 123 VAL A CA 1
ATOM 978 C C . VAL A 1 123 ? -10.246 8.691 28.782 1.00 96.38 123 VAL A C 1
ATOM 980 O O . VAL A 1 123 ? -9.501 9.660 28.941 1.00 96.38 123 VAL A O 1
ATOM 983 N N . TYR A 1 124 ? -11.195 8.654 27.846 1.00 93.62 124 TYR A N 1
ATOM 984 C CA . TYR A 1 124 ? -11.539 9.801 27.001 1.00 93.62 124 TYR A CA 1
ATOM 985 C C . TYR A 1 124 ? -12.668 10.616 27.633 1.00 93.62 124 TYR A C 1
ATOM 987 O O . TYR A 1 124 ? -12.558 11.834 27.766 1.00 93.62 124 TYR A O 1
ATOM 995 N N . ASP A 1 125 ? -13.711 9.922 28.090 1.00 94.06 125 ASP A N 1
ATOM 996 C CA . ASP A 1 125 ? -14.806 10.450 28.901 1.00 94.06 125 ASP A CA 1
ATOM 997 C C . ASP A 1 125 ? -15.350 9.364 29.852 1.00 94.06 125 ASP A C 1
ATOM 999 O O . ASP A 1 125 ? -14.795 8.273 29.948 1.00 94.06 125 ASP A O 1
ATOM 1003 N N . GLU A 1 126 ? -16.443 9.644 30.566 1.00 94.62 126 GLU A N 1
ATOM 1004 C CA . GLU A 1 126 ? -17.042 8.711 31.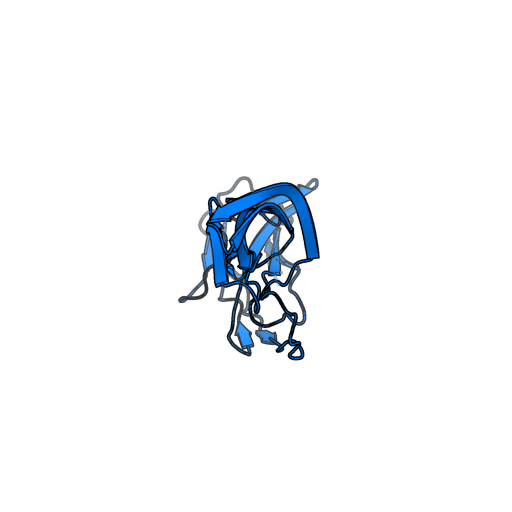537 1.00 94.62 126 GLU A CA 1
ATOM 1005 C C . GLU A 1 126 ? -17.499 7.364 30.942 1.00 94.62 126 GLU A C 1
ATOM 1007 O O . GLU A 1 126 ? -17.772 6.430 31.695 1.00 94.62 126 GLU A O 1
ATOM 1012 N N . LYS A 1 127 ? -17.632 7.255 29.614 1.00 96.31 127 LYS A N 1
ATOM 1013 C CA . LYS A 1 127 ? -18.197 6.087 28.920 1.00 96.31 127 LYS A CA 1
ATOM 1014 C C . LYS A 1 127 ? -17.257 5.475 27.889 1.00 96.31 127 LYS A C 1
ATOM 1016 O O . LYS A 1 127 ? -17.614 4.458 27.293 1.00 96.31 127 LYS A O 1
ATOM 1021 N N . THR A 1 128 ? -16.107 6.092 27.632 1.00 97.06 128 THR A N 1
ATOM 1022 C CA . THR A 1 128 ? -15.235 5.713 26.524 1.00 97.06 128 THR A CA 1
ATOM 1023 C C . THR A 1 128 ? -13.754 5.799 26.873 1.00 97.06 128 THR A C 1
ATOM 1025 O O . THR A 1 128 ? -13.295 6.639 27.651 1.00 97.06 128 THR A O 1
ATOM 1028 N N . ASN A 1 129 ? -12.984 4.928 26.230 1.00 96.75 129 ASN A N 1
ATOM 1029 C CA . ASN A 1 129 ? -11.531 4.917 26.242 1.00 96.75 129 ASN A CA 1
ATOM 1030 C C . ASN A 1 129 ? -10.994 5.381 24.885 1.00 96.75 129 ASN A C 1
ATOM 1032 O O . ASN A 1 12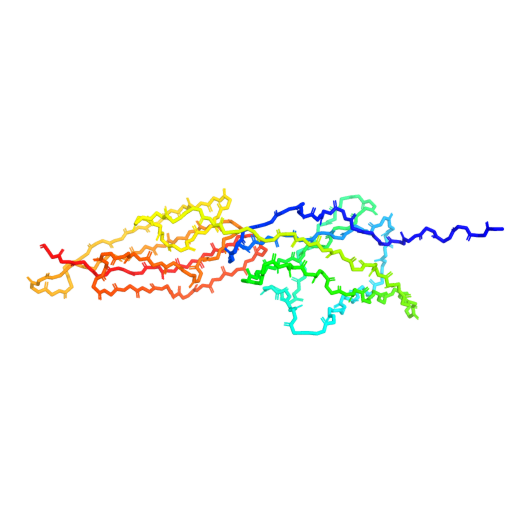9 ? -11.565 5.070 23.841 1.00 96.75 129 ASN A O 1
ATOM 1036 N N . LEU A 1 130 ? -9.857 6.070 24.901 1.00 97.50 130 LEU A N 1
ATOM 1037 C CA . LEU A 1 130 ? -9.061 6.406 23.727 1.00 97.50 130 LEU A CA 1
ATOM 1038 C C . LEU A 1 130 ? -7.803 5.538 23.712 1.00 97.50 130 LEU A C 1
ATOM 1040 O O . LEU A 1 130 ? -7.046 5.517 24.683 1.00 97.50 130 LEU A O 1
ATOM 1044 N N . VAL A 1 131 ? -7.553 4.876 22.589 1.00 97.81 131 VAL A N 1
ATOM 1045 C CA . VAL A 1 131 ? -6.299 4.186 22.290 1.00 97.81 131 VAL A CA 1
ATOM 1046 C C . VAL A 1 131 ? -5.606 4.936 21.163 1.00 97.81 131 VAL A C 1
ATOM 1048 O O . VAL A 1 131 ? -6.159 5.061 20.076 1.00 97.81 131 VAL A O 1
ATOM 1051 N N . ALA A 1 132 ? -4.394 5.421 21.407 1.00 98.06 132 ALA A N 1
ATOM 1052 C CA . ALA A 1 132 ? -3.535 6.026 20.396 1.00 98.06 132 ALA A CA 1
ATOM 1053 C C . ALA A 1 132 ? -2.337 5.111 20.127 1.00 98.06 132 ALA A C 1
ATOM 1055 O O . ALA A 1 132 ? -1.710 4.609 21.060 1.00 98.06 132 ALA A O 1
ATOM 1056 N N . MET A 1 133 ? -2.005 4.893 18.857 1.00 98.31 133 MET A N 1
ATOM 1057 C CA . MET A 1 133 ? -0.949 3.987 18.415 1.00 98.31 133 MET A CA 1
ATOM 1058 C C . MET A 1 133 ? -0.078 4.648 17.356 1.00 98.31 133 MET A C 1
ATOM 1060 O O . MET A 1 133 ? -0.582 5.243 16.409 1.00 98.31 133 MET A O 1
ATOM 1064 N N . LEU A 1 134 ? 1.235 4.468 17.467 1.00 98.44 134 LEU A N 1
ATOM 1065 C CA . LEU A 1 134 ? 2.142 4.691 16.347 1.00 98.44 134 LEU A CA 1
ATOM 1066 C C . LEU A 1 134 ? 2.281 3.372 15.586 1.00 98.44 134 LEU A C 1
ATOM 1068 O O . LEU A 1 134 ? 2.771 2.386 16.143 1.00 98.44 134 LEU A O 1
ATOM 1072 N N . ILE A 1 135 ? 1.863 3.346 14.323 1.00 98.38 135 ILE A N 1
ATOM 1073 C CA . ILE A 1 135 ? 1.908 2.159 13.464 1.00 98.38 135 ILE A CA 1
ATOM 1074 C C . ILE A 1 135 ? 2.965 2.357 12.380 1.00 98.38 135 ILE A C 1
ATOM 1076 O O . ILE A 1 135 ? 3.089 3.432 11.799 1.00 98.38 135 ILE A O 1
ATOM 1080 N N . GLU A 1 136 ? 3.704 1.293 12.094 1.00 98.50 136 GLU A N 1
ATOM 1081 C CA . GLU A 1 136 ? 4.614 1.156 10.961 1.00 98.50 136 GLU A CA 1
ATOM 1082 C C . GLU A 1 136 ? 4.168 -0.048 10.131 1.00 98.50 136 GLU A C 1
ATOM 1084 O O . GLU A 1 136 ? 3.875 -1.111 10.678 1.00 98.50 136 GLU A O 1
ATOM 1089 N N . ALA A 1 137 ? 4.111 0.094 8.813 1.00 98.31 137 ALA A N 1
ATOM 1090 C CA . ALA A 1 137 ? 3.756 -0.989 7.910 1.00 98.31 137 ALA A CA 1
ATOM 1091 C C . ALA A 1 137 ? 4.569 -0.937 6.608 1.00 98.31 137 ALA A C 1
ATOM 1093 O O . ALA A 1 137 ? 5.180 0.081 6.275 1.00 98.31 137 ALA A O 1
ATOM 1094 N N . HIS A 1 138 ? 4.572 -2.046 5.871 1.00 97.88 138 HIS A N 1
ATOM 1095 C CA . HIS A 1 138 ? 5.236 -2.190 4.577 1.00 97.88 138 HIS A CA 1
ATOM 1096 C C . HIS A 1 138 ? 4.246 -2.604 3.490 1.00 97.88 138 HIS A C 1
ATOM 1098 O O . HIS A 1 138 ? 3.353 -3.416 3.738 1.00 97.88 138 HIS A O 1
ATOM 1104 N N . ASP A 1 139 ? 4.401 -2.016 2.299 1.00 96.00 139 ASP A N 1
ATOM 1105 C CA . ASP A 1 139 ? 3.539 -2.226 1.124 1.00 96.00 139 ASP A CA 1
ATOM 1106 C C . ASP A 1 139 ? 2.049 -2.104 1.466 1.00 96.00 139 ASP A C 1
ATOM 1108 O O . ASP A 1 139 ? 1.205 -2.834 0.954 1.00 96.00 139 ASP A O 1
ATOM 1112 N N . ALA A 1 140 ? 1.744 -1.199 2.400 1.00 97.69 140 ALA A N 1
ATOM 1113 C CA . ALA A 1 140 ? 0.448 -1.153 3.055 1.00 97.69 140 ALA A CA 1
ATOM 1114 C C . ALA A 1 140 ? -0.407 0.009 2.570 1.00 97.69 140 ALA A C 1
ATOM 1116 O O . ALA A 1 140 ? 0.124 1.101 2.387 1.00 97.69 140 ALA A O 1
ATOM 1117 N N . ASN A 1 141 ? -1.716 -0.189 2.450 1.00 96.88 141 ASN A N 1
ATOM 1118 C CA . ASN A 1 141 ? -2.740 0.856 2.302 1.00 96.88 141 ASN A CA 1
ATOM 1119 C C . ASN A 1 141 ? -3.199 1.362 3.681 1.00 96.88 141 ASN A C 1
ATOM 1121 O O . ASN A 1 141 ? -4.370 1.271 4.036 1.00 96.88 141 ASN A O 1
ATOM 1125 N N . LEU A 1 142 ? -2.261 1.845 4.500 1.00 96.88 142 LEU A N 1
ATOM 1126 C CA . LEU A 1 142 ? -2.548 2.218 5.889 1.00 96.88 142 LEU A CA 1
ATOM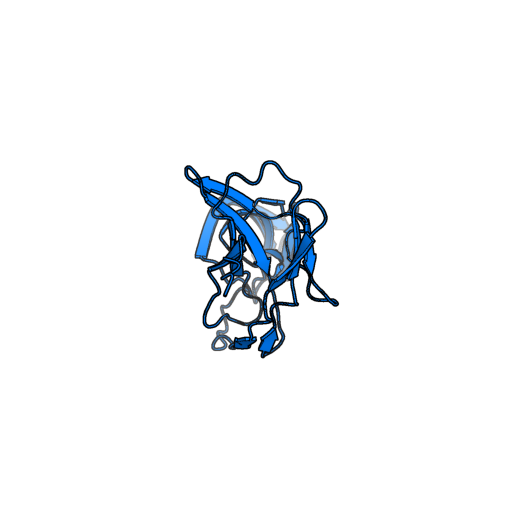 1127 C C . LEU A 1 142 ? -3.584 3.354 6.002 1.00 96.88 142 LEU A C 1
ATOM 1129 O O . LEU A 1 142 ? -4.250 3.472 7.019 1.00 96.88 142 LEU A O 1
ATOM 1133 N N . GLU A 1 143 ? -3.755 4.157 4.953 1.00 95.31 143 GLU A N 1
ATOM 1134 C CA . GLU A 1 143 ? -4.811 5.166 4.849 1.00 95.31 143 GLU A CA 1
ATOM 1135 C C . GLU A 1 143 ? -6.243 4.599 4.845 1.00 95.31 143 GLU A C 1
ATOM 1137 O O . GLU A 1 143 ? -7.177 5.344 5.118 1.00 95.31 143 GLU A O 1
ATOM 1142 N N . ASP A 1 144 ? -6.412 3.301 4.575 1.00 95.94 144 ASP A N 1
ATOM 1143 C CA . ASP A 1 144 ? -7.713 2.620 4.585 1.00 95.94 144 ASP A CA 1
ATOM 1144 C C . ASP A 1 144 ? -8.014 1.952 5.936 1.00 95.94 144 ASP A C 1
ATOM 1146 O O . ASP A 1 144 ? -8.987 1.203 6.040 1.00 95.94 144 ASP A O 1
ATOM 1150 N N . ILE A 1 145 ? -7.160 2.141 6.950 1.00 96.56 145 ILE A N 1
ATOM 1151 C CA . ILE A 1 145 ? -7.332 1.478 8.241 1.00 96.56 145 ILE A CA 1
ATOM 1152 C C . ILE A 1 145 ? -8.623 1.922 8.926 1.00 96.56 145 ILE A C 1
ATOM 1154 O O . ILE A 1 145 ? -8.883 3.116 9.072 1.00 96.56 145 ILE A O 1
ATOM 1158 N N . TYR A 1 146 ? -9.391 0.945 9.393 1.00 95.62 146 TYR A N 1
ATOM 1159 C CA . TYR A 1 146 ? -10.505 1.166 10.300 1.00 95.62 146 TYR A CA 1
ATOM 1160 C C . TYR A 1 146 ? -10.694 -0.015 11.260 1.00 95.62 146 TYR A C 1
ATOM 1162 O O . TYR A 1 146 ? -10.209 -1.123 11.009 1.00 95.62 146 TYR A O 1
ATOM 1170 N N . ILE A 1 147 ? -11.423 0.200 12.352 1.00 94.06 147 ILE A N 1
ATOM 1171 C CA . ILE A 1 147 ? -11.860 -0.850 13.277 1.00 94.06 147 ILE A CA 1
ATOM 1172 C C . ILE A 1 147 ? -13.395 -0.885 13.291 1.00 94.06 147 ILE A C 1
ATOM 1174 O O . ILE A 1 147 ? -14.007 0.091 13.718 1.00 94.06 147 ILE A O 1
ATOM 1178 N N . PRO A 1 148 ? -14.032 -1.995 12.854 1.00 89.75 148 PRO A N 1
ATOM 1179 C CA . PRO A 1 148 ? -15.491 -2.086 12.732 1.00 89.75 148 PRO A CA 1
ATOM 1180 C C . PRO A 1 148 ? -16.277 -1.702 13.995 1.00 89.75 148 PRO A C 1
ATOM 1182 O O . PRO A 1 148 ? -17.317 -1.061 13.889 1.00 89.75 148 PRO A O 1
ATOM 1185 N N . ASP A 1 149 ? -15.768 -2.067 15.174 1.00 89.81 149 ASP A N 1
ATOM 1186 C CA . ASP A 1 149 ? -16.440 -1.847 16.464 1.00 89.81 149 ASP A CA 1
ATOM 1187 C C . ASP A 1 149 ? -16.048 -0.521 17.145 1.00 89.81 149 ASP A C 1
ATOM 1189 O O . ASP A 1 149 ? -16.435 -0.257 18.286 1.00 89.81 149 ASP A O 1
ATOM 1193 N N . ALA A 1 150 ? -15.247 0.320 16.484 1.00 94.31 150 ALA A N 1
ATOM 1194 C CA . ALA A 1 150 ? -14.857 1.611 17.031 1.00 94.31 150 ALA A CA 1
ATOM 1195 C C . ALA A 1 150 ? -16.023 2.604 16.972 1.00 94.31 150 ALA A C 1
ATOM 1197 O O . ALA A 1 150 ? -16.691 2.749 15.951 1.00 94.31 150 ALA A O 1
ATOM 1198 N N . LEU A 1 151 ? -16.227 3.360 18.056 1.00 96.44 151 LEU A N 1
ATOM 1199 C CA . LEU A 1 151 ? -17.166 4.489 18.052 1.00 96.44 151 LEU A CA 1
ATOM 1200 C C . LEU A 1 151 ? -16.660 5.612 17.142 1.00 96.44 151 LEU A C 1
ATOM 1202 O O . LEU A 1 151 ? -17.440 6.337 16.526 1.00 96.44 151 LEU A O 1
ATOM 1206 N N . LYS A 1 152 ? -15.336 5.768 17.104 1.00 96.44 152 LYS A N 1
ATOM 1207 C CA . LYS A 1 152 ? -14.615 6.693 16.241 1.00 96.44 152 LYS A CA 1
ATOM 1208 C C . LYS A 1 152 ? -13.186 6.206 16.095 1.00 96.44 152 LYS A C 1
ATOM 1210 O O . LYS A 1 152 ? -12.575 5.799 17.077 1.00 96.44 152 LYS A O 1
ATOM 1215 N N . ASP A 1 153 ? -12.621 6.332 14.915 1.00 97.38 153 ASP A N 1
ATOM 1216 C CA . ASP A 1 153 ? -11.217 6.069 14.671 1.00 97.38 153 ASP A CA 1
ATOM 1217 C C . ASP A 1 153 ? -10.686 6.961 13.550 1.00 97.38 153 ASP A C 1
ATOM 1219 O O . ASP A 1 153 ? -11.423 7.707 12.899 1.00 97.38 153 ASP A O 1
ATOM 1223 N N . GLY A 1 154 ? -9.373 6.945 13.369 1.00 97.38 154 GLY A N 1
ATOM 1224 C CA . GLY A 1 154 ? -8.752 7.682 12.287 1.00 97.38 154 GLY A CA 1
ATOM 1225 C C . GLY A 1 154 ? -7.243 7.628 12.350 1.00 97.38 154 GLY A C 1
ATOM 1226 O O . GLY A 1 154 ? -6.644 7.445 13.411 1.00 97.38 154 GLY A O 1
ATOM 1227 N N . ILE A 1 155 ? -6.623 7.784 11.185 1.00 97.75 155 ILE A N 1
ATOM 1228 C CA . ILE A 1 155 ? -5.175 7.832 11.054 1.00 97.75 155 ILE A CA 1
ATOM 1229 C C . ILE A 1 155 ? -4.714 9.224 10.637 1.00 97.75 155 ILE A C 1
ATOM 1231 O O . ILE A 1 155 ? -5.261 9.855 9.735 1.00 97.75 155 ILE A O 1
ATOM 1235 N N . GLU A 1 156 ? -3.671 9.697 11.301 1.00 96.94 156 GLU A N 1
ATOM 1236 C CA . GLU A 1 156 ? -3.101 11.020 11.119 1.00 96.94 156 GLU A CA 1
ATOM 1237 C C . GLU A 1 156 ? -1.589 10.938 10.923 1.00 96.94 156 GLU A C 1
ATOM 1239 O O . GLU A 1 156 ? -0.936 9.946 11.256 1.00 96.94 156 GLU A O 1
ATOM 1244 N N . ASN A 1 157 ? -1.008 12.028 10.418 1.00 96.56 157 ASN A N 1
ATOM 1245 C CA . ASN A 1 157 ? 0.440 12.173 10.254 1.00 96.56 157 ASN A CA 1
ATOM 1246 C C . ASN A 1 157 ? 1.082 11.044 9.427 1.00 96.56 157 ASN A C 1
ATOM 1248 O O . ASN A 1 157 ? 2.229 10.670 9.678 1.00 96.56 157 ASN A O 1
ATOM 1252 N N . ILE A 1 158 ? 0.347 10.518 8.438 1.00 96.19 158 ILE A N 1
ATOM 1253 C CA . ILE A 1 158 ? 0.846 9.470 7.549 1.00 96.19 158 ILE A CA 1
ATOM 1254 C C . ILE A 1 158 ? 2.075 9.973 6.790 1.00 96.19 158 ILE A C 1
ATOM 1256 O O . ILE A 1 158 ? 2.043 11.017 6.135 1.00 96.19 158 ILE A O 1
ATOM 1260 N N . LYS A 1 159 ? 3.153 9.191 6.830 1.00 95.81 159 LYS A N 1
ATOM 1261 C CA . LYS A 1 159 ? 4.372 9.413 6.050 1.00 95.81 159 LYS A CA 1
ATOM 1262 C C . LYS A 1 159 ? 4.758 8.127 5.342 1.00 95.81 159 LYS A C 1
ATOM 1264 O O . LYS A 1 159 ? 4.908 7.090 5.981 1.00 95.81 159 LYS A O 1
ATOM 1269 N N . ARG A 1 160 ? 4.952 8.201 4.025 1.00 94.75 160 ARG A N 1
ATOM 1270 C CA . ARG A 1 160 ? 5.403 7.073 3.203 1.00 94.75 160 ARG A CA 1
ATOM 1271 C C . ARG A 1 160 ? 6.776 7.356 2.605 1.00 94.75 160 ARG A C 1
ATOM 1273 O O . ARG A 1 160 ? 6.968 8.383 1.960 1.00 94.75 160 ARG A O 1
ATOM 1280 N N . THR A 1 161 ? 7.678 6.390 2.748 1.00 93.50 161 THR A N 1
ATOM 1281 C CA . THR A 1 161 ? 9.010 6.378 2.139 1.00 93.50 161 THR A CA 1
ATOM 1282 C C . THR A 1 161 ? 9.236 5.015 1.489 1.00 93.50 161 THR A C 1
ATOM 1284 O O . THR A 1 161 ? 9.597 4.041 2.150 1.00 93.50 161 THR A O 1
ATOM 1287 N N . GLY A 1 162 ? 9.000 4.936 0.178 1.00 92.56 162 GLY A N 1
ATOM 1288 C CA . GLY A 1 162 ? 9.030 3.668 -0.550 1.00 92.56 162 GLY A CA 1
ATOM 1289 C C . GLY A 1 162 ? 7.973 2.684 -0.047 1.00 92.56 162 GLY A C 1
ATOM 1290 O O . GLY A 1 162 ? 6.798 3.043 0.040 1.00 92.56 162 GLY A O 1
ATOM 1291 N N . SER A 1 163 ? 8.392 1.459 0.294 1.00 94.50 163 SER A N 1
ATOM 1292 C CA . SER A 1 163 ? 7.494 0.440 0.859 1.00 94.50 163 SER A CA 1
ATOM 1293 C C . SER A 1 163 ? 7.031 0.781 2.272 1.00 94.50 163 SER A C 1
ATOM 1295 O O . SER A 1 163 ? 5.919 0.417 2.646 1.00 94.50 163 SER A O 1
ATOM 1297 N N . ARG A 1 164 ? 7.858 1.480 3.061 1.00 97.00 164 ARG A N 1
ATOM 1298 C CA . ARG A 1 164 ? 7.563 1.803 4.460 1.00 97.00 164 ARG A CA 1
ATOM 1299 C C . ARG A 1 164 ? 6.553 2.944 4.548 1.00 97.00 164 ARG A C 1
ATOM 1301 O O . ARG A 1 164 ? 6.725 3.987 3.916 1.00 97.00 164 ARG A O 1
ATOM 1308 N N . ILE A 1 165 ? 5.541 2.767 5.385 1.00 97.56 165 ILE A N 1
ATOM 1309 C CA . ILE A 1 165 ? 4.564 3.784 5.767 1.00 97.56 165 ILE A CA 1
ATOM 1310 C C . ILE A 1 165 ? 4.415 3.800 7.289 1.00 97.56 165 ILE A C 1
ATOM 1312 O O . ILE A 1 165 ? 4.392 2.751 7.926 1.00 97.56 165 ILE A O 1
ATOM 1316 N N . GLU A 1 166 ? 4.333 4.988 7.874 1.00 98.31 166 GLU A N 1
ATOM 1317 C CA . GLU A 1 166 ? 4.089 5.191 9.302 1.00 98.31 166 GLU A CA 1
ATOM 1318 C C . GLU A 1 166 ? 2.940 6.173 9.506 1.00 98.31 166 GLU A C 1
ATOM 1320 O O . GLU A 1 166 ? 2.743 7.062 8.679 1.00 98.31 166 GLU A O 1
ATOM 1325 N N . GLY A 1 167 ? 2.203 6.035 10.606 1.00 98.25 167 GLY A N 1
ATOM 1326 C CA . GLY A 1 167 ? 1.137 6.965 10.976 1.00 98.25 167 GLY A CA 1
ATOM 1327 C C . GLY A 1 167 ? 0.670 6.789 12.418 1.00 98.25 167 GLY A C 1
ATOM 1328 O O . GLY A 1 167 ? 0.896 5.747 13.039 1.00 98.25 167 GLY A O 1
ATOM 1329 N N . ASN A 1 168 ? 0.019 7.824 12.943 1.00 98.44 168 ASN A N 1
ATOM 1330 C CA . ASN A 1 168 ? -0.606 7.819 14.262 1.00 98.44 168 ASN A CA 1
ATOM 1331 C C . ASN A 1 168 ? -2.071 7.423 14.097 1.00 98.44 168 ASN A C 1
ATOM 1333 O O . ASN A 1 168 ? -2.838 8.179 13.510 1.00 98.44 168 ASN A O 1
ATOM 1337 N N . TYR A 1 169 ? -2.456 6.257 14.594 1.00 98.31 169 TYR A N 1
ATOM 1338 C CA . TYR A 1 169 ? -3.829 5.774 14.539 1.00 98.31 169 TYR A CA 1
ATOM 1339 C C . TYR A 1 169 ? -4.481 5.902 15.912 1.00 98.31 169 TYR A C 1
ATOM 1341 O O . TYR A 1 169 ? -3.886 5.504 16.915 1.00 98.31 169 TYR A O 1
ATOM 1349 N N . TYR A 1 170 ? -5.683 6.462 15.966 1.00 98.00 170 TYR A N 1
ATOM 1350 C CA . TYR A 1 170 ? -6.468 6.559 17.189 1.00 98.00 170 TYR A CA 1
ATOM 1351 C C . TYR A 1 170 ? -7.774 5.780 17.061 1.00 98.00 170 TYR A C 1
ATOM 1353 O O . TYR A 1 170 ? -8.343 5.680 15.976 1.00 98.00 170 TYR A O 1
ATOM 1361 N N . ILE A 1 171 ? -8.249 5.248 18.185 1.00 97.75 171 ILE A N 1
ATOM 1362 C CA . ILE A 1 171 ? -9.483 4.471 18.295 1.00 97.75 171 ILE A CA 1
ATOM 1363 C C . ILE A 1 171 ? -10.196 4.884 19.585 1.00 97.75 171 ILE A C 1
ATOM 1365 O O . ILE A 1 171 ? -9.587 4.894 20.653 1.00 97.75 171 ILE A O 1
ATOM 1369 N N . VAL A 1 172 ? -11.483 5.198 19.498 1.00 97.88 172 VAL A N 1
ATOM 1370 C CA . VAL A 1 172 ? -12.380 5.431 20.632 1.00 97.88 172 VAL A CA 1
ATOM 1371 C C . VAL A 1 172 ? -13.281 4.212 20.790 1.00 97.88 172 VAL A C 1
ATOM 1373 O O . VAL A 1 172 ? -13.996 3.834 19.859 1.00 97.88 172 VAL A O 1
ATOM 1376 N N . LEU A 1 173 ? -13.248 3.602 21.971 1.00 95.56 173 LEU A N 1
ATOM 1377 C CA . LEU A 1 173 ? -13.986 2.384 22.310 1.00 95.56 173 LEU A CA 1
ATOM 1378 C C . LEU A 1 173 ? -14.857 2.618 23.551 1.00 95.56 173 LEU A C 1
ATOM 1380 O O . LEU A 1 173 ? -14.488 3.440 24.390 1.00 95.56 173 LEU A O 1
ATOM 1384 N N . PRO A 1 174 ? -15.983 1.902 23.709 1.00 94.06 174 PRO A N 1
ATOM 1385 C CA . PRO A 1 174 ? -16.727 1.891 24.967 1.00 94.06 174 PRO A CA 1
ATOM 1386 C C . PRO A 1 174 ? -15.846 1.441 26.146 1.00 94.06 174 PRO A C 1
ATOM 1388 O O . PRO A 1 174 ? -14.915 0.651 25.959 1.00 94.06 174 PRO A O 1
ATOM 1391 N N . ALA A 1 175 ? -16.126 1.973 27.337 1.00 84.38 175 ALA A N 1
ATOM 1392 C CA . ALA A 1 175 ? -15.473 1.581 28.587 1.00 84.38 175 ALA A CA 1
ATOM 1393 C C . ALA A 1 175 ? -15.976 0.243 29.142 1.00 84.38 175 ALA A C 1
ATOM 1395 O O . ALA A 1 175 ? -17.174 -0.073 28.951 1.00 84.38 175 ALA A O 1
#